Protein AF-A0AAE0RS71-F1 (afdb_monomer_lite)

Organism: NCBI:txid2493646

Radius of gyration: 33.69 Å; chains: 1; bounding box: 69×79×75 Å

Foldseek 3Di:
DDDPDFPFDWDQPPVRDTDGPRPPPVVDPVVVVVVVLVVLVVCLVCLQVVLVVLLVVLVPDPDDDPVSVVSNVVSVVSNCCSVPVSVVSVCVVVVVVVVVVVVVVVVVVVVVVVVVVVVVVVVVVPDPPPDDDDDDDDDDDDDDDDDDDDDDDDDDDDD

pLDDT: mean 72.81, std 18.81, range [35.66, 97.38]

Structure (mmCIF, N/CA/C/O backbone):
data_AF-A0AAE0RS71-F1
#
_entry.id   AF-A0AAE0RS71-F1
#
loop_
_atom_site.group_PDB
_atom_site.id
_atom_site.type_symbol
_atom_site.label_atom_id
_atom_site.label_alt_id
_atom_site.label_comp_id
_atom_site.label_asym_id
_atom_site.label_entity_id
_atom_site.label_seq_id
_atom_site.pdbx_PDB_ins_code
_atom_site.Cartn_x
_atom_site.Cartn_y
_atom_site.Cartn_z
_atom_site.occupancy
_atom_site.B_iso_or_equiv
_atom_site.auth_seq_id
_atom_site.auth_comp_id
_atom_site.auth_asym_id
_atom_site.auth_atom_id
_atom_site.pdbx_PDB_model_num
ATOM 1 N N . MET A 1 1 ? 17.134 24.689 -11.617 1.00 37.16 1 MET A N 1
ATOM 2 C CA . MET A 1 1 ? 16.064 25.107 -12.546 1.00 37.16 1 MET A CA 1
ATOM 3 C C . MET A 1 1 ? 15.845 23.961 -13.516 1.00 37.16 1 MET A C 1
ATOM 5 O O . MET A 1 1 ? 16.656 23.774 -14.408 1.00 37.16 1 MET A O 1
ATOM 9 N N . SER A 1 2 ? 14.851 23.118 -13.251 1.00 38.44 2 SER A N 1
ATOM 10 C CA . SER A 1 2 ? 14.476 21.991 -14.111 1.00 38.44 2 SER A CA 1
ATOM 11 C C . SER A 1 2 ? 13.634 22.506 -15.278 1.00 38.44 2 SER A C 1
ATOM 13 O O . SER A 1 2 ? 12.636 23.192 -15.056 1.00 38.44 2 SER A O 1
ATOM 15 N N . SER A 1 3 ? 14.071 22.222 -16.504 1.00 35.66 3 SER A N 1
ATOM 16 C CA . SER A 1 3 ? 13.361 22.580 -17.734 1.00 35.66 3 SER A CA 1
ATOM 17 C C . SER A 1 3 ? 12.081 21.747 -17.837 1.00 35.66 3 SER A C 1
ATOM 19 O O . SER A 1 3 ? 12.137 20.526 -17.727 1.00 35.66 3 SER A O 1
ATOM 21 N N . ILE A 1 4 ? 10.929 22.401 -17.997 1.00 41.31 4 ILE A N 1
ATOM 22 C CA . ILE A 1 4 ? 9.648 21.735 -18.259 1.00 41.31 4 ILE A CA 1
ATOM 23 C C . ILE A 1 4 ? 9.621 21.421 -19.756 1.00 41.31 4 ILE A C 1
ATOM 25 O O . ILE A 1 4 ? 9.303 22.289 -20.568 1.00 41.31 4 ILE A O 1
ATOM 29 N N . GLU A 1 5 ? 9.988 20.202 -20.140 1.00 44.34 5 GLU A N 1
ATOM 30 C CA . GLU A 1 5 ? 9.756 19.728 -21.503 1.00 44.34 5 GLU A CA 1
ATOM 31 C C . GLU A 1 5 ? 8.300 19.265 -21.623 1.00 44.34 5 GLU A C 1
ATOM 33 O O . GLU A 1 5 ? 7.912 18.194 -21.161 1.00 44.34 5 GLU A O 1
ATOM 38 N N . ASN A 1 6 ? 7.464 20.109 -22.231 1.00 42.84 6 ASN A N 1
ATOM 39 C CA . ASN A 1 6 ? 6.105 19.742 -22.615 1.00 42.84 6 ASN A CA 1
ATOM 40 C C . ASN A 1 6 ? 6.165 18.734 -23.772 1.00 42.84 6 ASN A C 1
ATOM 42 O O . ASN A 1 6 ? 6.220 19.126 -24.937 1.00 42.84 6 ASN A O 1
ATOM 46 N N . VAL A 1 7 ? 6.139 17.436 -23.468 1.00 46.84 7 VAL A N 1
ATOM 47 C CA . VAL A 1 7 ? 5.980 16.389 -24.486 1.00 46.84 7 VAL A CA 1
ATOM 48 C C . VAL A 1 7 ? 4.491 16.244 -24.808 1.00 46.84 7 VAL A C 1
ATOM 50 O O . VAL A 1 7 ? 3.753 15.503 -24.157 1.00 46.84 7 VAL A O 1
ATOM 53 N N . THR A 1 8 ? 4.022 16.980 -25.813 1.00 49.41 8 THR A N 1
ATOM 54 C CA . THR A 1 8 ? 2.688 16.796 -26.395 1.00 49.41 8 THR A CA 1
ATOM 55 C C . THR A 1 8 ? 2.719 15.616 -27.365 1.00 49.41 8 THR A C 1
ATOM 57 O O . THR A 1 8 ? 3.111 15.741 -28.522 1.00 49.41 8 THR A O 1
ATOM 60 N N . SER A 1 9 ? 2.315 14.439 -26.885 1.00 47.62 9 SER A N 1
ATOM 61 C CA . SER A 1 9 ? 2.046 13.292 -27.757 1.00 47.62 9 SER A CA 1
ATOM 62 C C . SER A 1 9 ? 0.617 13.381 -28.291 1.00 47.62 9 SER A C 1
ATOM 64 O O . SER A 1 9 ? -0.330 13.559 -27.523 1.00 47.62 9 SER A O 1
ATOM 66 N N . TRP A 1 10 ? 0.465 13.269 -29.609 1.00 50.59 10 TRP A N 1
ATOM 67 C CA . TRP A 1 10 ? -0.829 13.273 -30.282 1.00 50.59 10 TRP A CA 1
ATOM 68 C C . TRP A 1 10 ? -1.279 11.829 -30.493 1.00 50.59 10 TRP A C 1
ATOM 70 O O . TRP A 1 10 ? -0.711 11.116 -31.317 1.00 50.59 10 TRP A O 1
ATOM 80 N N . MET A 1 11 ? -2.303 11.397 -29.759 1.00 47.38 11 MET A N 1
ATOM 81 C CA . MET A 1 11 ? -3.047 10.183 -30.091 1.00 47.38 11 MET A CA 1
ATOM 82 C C . MET A 1 11 ? -4.368 10.582 -30.748 1.00 47.38 11 MET A C 1
ATOM 84 O O . MET A 1 11 ? -5.108 11.426 -30.237 1.00 47.38 11 MET A O 1
ATOM 88 N N . VAL A 1 12 ? -4.645 9.975 -31.899 1.00 53.16 12 VAL A N 1
ATOM 89 C CA . VAL A 1 12 ? -5.936 10.075 -32.581 1.00 53.16 12 VAL A CA 1
ATOM 90 C C . VAL A 1 12 ? -6.836 9.001 -31.975 1.00 53.16 12 VAL A C 1
ATOM 92 O O . VAL A 1 12 ? -6.472 7.824 -31.989 1.00 53.16 12 VAL A O 1
ATOM 95 N N . ASP A 1 13 ? -7.969 9.392 -31.387 1.00 58.28 13 ASP A N 1
ATOM 96 C CA . ASP A 1 13 ? -8.938 8.418 -30.870 1.00 58.28 13 ASP A CA 1
ATOM 97 C C . ASP A 1 13 ? -9.567 7.603 -32.019 1.00 58.28 13 ASP A C 1
ATOM 99 O O . ASP A 1 13 ? -9.468 7.964 -33.193 1.00 58.28 13 ASP A O 1
ATOM 103 N N . SER A 1 14 ? -10.261 6.505 -31.702 1.00 54.59 14 SER A N 1
ATOM 104 C CA . SER A 1 14 ? -10.950 5.669 -32.703 1.00 54.59 14 SER A CA 1
ATOM 105 C C . SER A 1 14 ? -12.033 6.406 -33.516 1.00 54.59 14 SER A C 1
ATOM 107 O O . SER A 1 14 ? -12.609 5.817 -34.428 1.00 54.59 14 SER A O 1
ATOM 109 N N . TYR A 1 15 ? -12.319 7.674 -33.200 1.00 62.69 15 TYR A N 1
ATOM 110 C CA . TYR A 1 15 ? -13.260 8.554 -33.893 1.00 62.69 15 TYR A CA 1
ATOM 111 C C . TYR A 1 15 ? -12.560 9.654 -34.709 1.00 62.69 15 TYR A C 1
ATOM 113 O O . TYR A 1 15 ? -13.228 10.552 -35.221 1.00 62.69 15 TYR A O 1
ATOM 121 N N . GLY A 1 16 ? -11.231 9.607 -34.854 1.00 59.34 16 GLY A N 1
ATOM 122 C CA . GLY A 1 16 ? -10.479 10.565 -35.662 1.00 59.34 16 GLY A CA 1
ATOM 123 C C . GLY A 1 16 ? -10.264 11.922 -34.989 1.00 59.34 16 GLY A C 1
ATOM 124 O O . GLY A 1 16 ? -9.912 12.886 -35.669 1.00 59.34 16 GLY A O 1
ATOM 125 N N . ARG A 1 17 ? -10.484 12.041 -33.673 1.00 54.38 17 ARG A N 1
ATOM 126 C CA . ARG A 1 17 ? -10.266 13.294 -32.938 1.00 54.38 17 ARG A CA 1
ATOM 127 C C . ARG A 1 17 ? -8.863 13.331 -32.352 1.00 54.38 17 ARG A C 1
ATOM 129 O O . ARG A 1 17 ? -8.408 12.374 -31.729 1.00 54.38 17 ARG A O 1
ATOM 136 N N . ASN A 1 18 ? -8.211 14.481 -32.505 1.00 53.28 18 ASN A N 1
ATOM 137 C CA . ASN A 1 18 ? -6.944 14.773 -31.845 1.00 53.28 18 ASN A CA 1
ATOM 138 C C . ASN A 1 18 ? -7.209 14.987 -30.353 1.00 53.28 18 ASN A C 1
ATOM 140 O O . ASN A 1 18 ? -7.723 16.034 -29.957 1.00 53.28 18 ASN A O 1
ATOM 144 N N . VAL A 1 19 ? -6.883 13.991 -29.5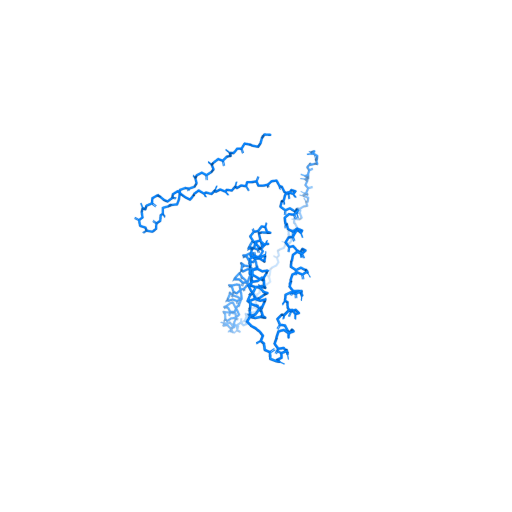30 1.00 52.72 19 VAL A N 1
ATOM 145 C CA . VAL A 1 19 ? -6.978 14.101 -28.074 1.00 52.72 19 VAL A CA 1
ATOM 146 C C . VAL A 1 19 ? -5.616 14.538 -27.550 1.00 52.72 19 VAL A C 1
ATOM 148 O O . VAL A 1 19 ? -4.638 13.795 -27.614 1.00 52.72 19 VAL A O 1
ATOM 151 N N . THR A 1 20 ? -5.540 15.757 -27.022 1.00 47.69 20 THR A N 1
ATOM 152 C CA . THR A 1 20 ? -4.382 16.222 -26.256 1.00 47.69 20 THR A CA 1
ATOM 153 C C . THR A 1 20 ? -4.408 15.570 -24.881 1.00 47.69 20 THR A C 1
ATOM 155 O O . THR A 1 20 ? -5.039 16.059 -23.944 1.00 47.69 20 THR A O 1
ATOM 158 N N . ILE A 1 21 ? -3.707 14.447 -24.739 1.00 52.62 21 ILE A N 1
ATOM 159 C CA . ILE A 1 21 ? -3.393 13.921 -23.414 1.00 52.62 21 ILE A CA 1
ATOM 160 C C . ILE A 1 21 ? -2.309 14.835 -22.850 1.00 52.62 21 ILE A C 1
ATOM 162 O O . ILE A 1 21 ? -1.145 14.749 -23.244 1.00 52.62 21 ILE A O 1
ATOM 166 N N . PHE A 1 22 ? -2.695 15.736 -21.945 1.00 46.12 22 PHE A N 1
ATOM 167 C CA . PHE A 1 22 ? -1.739 16.417 -21.080 1.00 46.12 22 PHE A CA 1
ATOM 168 C C . PHE A 1 22 ? -1.059 15.348 -20.228 1.00 46.12 22 PHE A C 1
ATOM 170 O O . PHE A 1 22 ? -1.525 14.982 -19.151 1.00 46.12 22 PHE A O 1
ATOM 177 N N . ASN A 1 23 ? 0.049 14.819 -20.739 1.00 47.75 23 ASN A N 1
ATOM 178 C CA . ASN A 1 23 ? 0.999 14.064 -19.954 1.00 47.75 23 ASN A CA 1
ATOM 179 C C . ASN A 1 23 ? 1.662 15.068 -19.016 1.00 47.75 23 ASN A C 1
ATOM 181 O O . ASN A 1 23 ? 2.729 15.604 -19.302 1.00 47.75 23 ASN A O 1
ATOM 185 N N . PHE A 1 24 ? 0.998 15.355 -17.896 1.00 47.16 24 PHE A N 1
ATOM 186 C CA . PHE A 1 24 ? 1.620 16.007 -16.755 1.00 47.16 24 PHE A CA 1
ATOM 187 C C . PHE A 1 24 ? 2.571 14.985 -16.125 1.00 47.16 24 PHE A C 1
ATOM 189 O O . PHE A 1 24 ? 2.337 14.449 -15.045 1.00 47.16 24 PHE A O 1
ATOM 196 N N . GLN A 1 25 ? 3.631 14.653 -16.861 1.00 48.28 25 GLN A N 1
ATOM 197 C CA . GLN A 1 25 ? 4.790 13.942 -16.355 1.00 48.28 25 GLN A CA 1
ATOM 198 C C . GLN A 1 25 ? 5.518 14.959 -15.486 1.00 48.28 25 GLN A C 1
ATOM 200 O O . GLN A 1 25 ? 6.481 15.600 -15.896 1.00 48.28 25 GLN A O 1
ATOM 205 N N . LEU A 1 26 ? 4.963 15.186 -14.294 1.00 52.97 26 LEU A N 1
ATOM 206 C CA . LEU A 1 26 ? 5.628 15.878 -13.207 1.00 52.97 26 LEU A CA 1
ATOM 207 C C . LEU A 1 26 ? 6.857 15.022 -12.917 1.00 52.97 26 LEU A C 1
ATOM 209 O O . LEU A 1 26 ? 6.771 14.022 -12.206 1.00 52.97 26 LEU A O 1
ATOM 213 N N . GLN A 1 27 ? 7.966 15.355 -13.571 1.00 64.25 27 GLN A N 1
ATOM 214 C CA . GLN A 1 27 ? 9.233 14.665 -13.422 1.00 64.25 27 GLN A CA 1
ATOM 215 C C . GLN A 1 27 ? 9.746 15.024 -12.028 1.00 64.25 27 GLN A C 1
ATOM 217 O O . GLN A 1 27 ? 10.486 15.988 -11.828 1.00 64.25 27 GLN A O 1
ATOM 222 N N . MET A 1 28 ? 9.205 14.329 -11.029 1.00 71.12 28 MET A N 1
ATOM 223 C CA . MET A 1 28 ? 9.581 14.530 -9.646 1.00 71.12 28 MET A CA 1
ATOM 224 C C . MET A 1 28 ? 11.007 14.017 -9.481 1.00 71.12 28 MET A C 1
ATOM 226 O O . MET A 1 28 ? 11.319 12.934 -9.975 1.00 71.12 28 MET A O 1
ATOM 230 N N . PRO A 1 29 ? 11.875 14.762 -8.786 1.00 82.25 29 PRO A N 1
ATOM 231 C CA . PRO A 1 29 ? 13.197 14.264 -8.451 1.00 82.25 29 PRO A CA 1
ATOM 232 C C . PRO A 1 29 ? 13.117 12.925 -7.705 1.00 82.25 29 PRO A C 1
ATOM 234 O O . PRO A 1 29 ? 12.272 12.762 -6.821 1.00 82.25 29 PRO A O 1
ATOM 237 N N . ASP A 1 30 ? 14.039 12.006 -7.994 1.00 82.94 30 ASP A N 1
ATOM 238 C CA . ASP A 1 30 ? 14.026 10.636 -7.452 1.00 82.94 30 ASP A CA 1
ATOM 239 C C . ASP A 1 30 ? 13.967 10.585 -5.917 1.00 82.94 30 ASP A C 1
ATOM 241 O O . ASP A 1 30 ? 13.326 9.710 -5.333 1.00 82.94 30 ASP A O 1
ATOM 245 N N . TYR A 1 31 ? 14.577 11.561 -5.236 1.00 87.12 31 TYR A N 1
ATOM 246 C CA . TYR A 1 31 ? 14.550 11.634 -3.774 1.00 87.12 31 TYR A CA 1
ATOM 247 C C . TYR A 1 31 ? 13.143 11.901 -3.213 1.00 87.12 31 TYR A C 1
ATOM 249 O O . TYR A 1 31 ? 12.804 11.385 -2.149 1.00 87.12 31 TYR A O 1
ATOM 257 N N . ILE A 1 32 ? 12.299 12.661 -3.922 1.00 86.75 32 ILE A N 1
ATOM 258 C CA . ILE A 1 32 ? 10.901 12.895 -3.529 1.00 86.75 32 ILE A CA 1
ATOM 259 C C . ILE A 1 32 ? 10.103 11.603 -3.671 1.00 86.75 32 ILE A C 1
ATOM 261 O O . ILE A 1 32 ? 9.334 11.256 -2.776 1.00 86.75 32 ILE A O 1
ATOM 265 N N . VAL A 1 33 ? 10.328 10.865 -4.761 1.00 84.75 33 VAL A N 1
ATOM 266 C CA . VAL A 1 33 ? 9.685 9.568 -4.992 1.00 84.75 33 VAL A CA 1
ATOM 267 C C . VAL A 1 33 ? 10.068 8.587 -3.884 1.00 84.75 33 VAL A C 1
ATOM 269 O O . VAL A 1 33 ? 9.189 7.961 -3.300 1.00 84.75 33 VAL A O 1
ATOM 272 N N . ALA A 1 34 ? 11.349 8.507 -3.517 1.00 86.12 34 ALA A N 1
ATOM 273 C CA . ALA A 1 34 ? 11.815 7.637 -2.437 1.00 86.12 34 ALA A CA 1
ATOM 274 C C . ALA A 1 34 ? 11.166 7.971 -1.080 1.00 86.12 34 ALA A C 1
ATOM 276 O O . ALA A 1 34 ? 10.693 7.071 -0.384 1.00 86.12 34 ALA A O 1
ATOM 277 N N . ILE A 1 35 ? 11.084 9.258 -0.720 1.00 91.56 35 ILE A N 1
ATOM 278 C CA . ILE A 1 35 ? 10.418 9.708 0.515 1.00 91.56 35 ILE A CA 1
ATOM 279 C C . ILE A 1 35 ? 8.928 9.353 0.484 1.00 91.56 35 ILE A C 1
ATOM 281 O O . ILE A 1 35 ? 8.388 8.865 1.476 1.00 91.56 35 ILE A O 1
ATOM 285 N N . TYR A 1 36 ? 8.266 9.562 -0.653 1.00 88.06 36 TYR A N 1
ATOM 286 C CA . TYR A 1 36 ? 6.848 9.259 -0.810 1.00 88.06 36 TYR A CA 1
ATOM 287 C C . TYR A 1 36 ? 6.559 7.755 -0.708 1.00 88.06 36 TYR A C 1
ATOM 289 O O . TYR A 1 36 ? 5.608 7.346 -0.044 1.00 88.06 36 TYR A O 1
ATOM 297 N N . MET A 1 37 ? 7.419 6.918 -1.291 1.00 86.75 37 MET A N 1
ATOM 298 C CA . MET A 1 37 ? 7.332 5.460 -1.175 1.00 86.75 37 MET A CA 1
ATOM 299 C C . MET A 1 37 ? 7.541 4.992 0.267 1.00 86.75 37 MET A C 1
ATOM 301 O O . MET A 1 37 ? 6.784 4.153 0.756 1.00 86.75 37 MET A O 1
ATOM 305 N N . LEU A 1 38 ? 8.518 5.566 0.976 1.00 91.50 38 LEU A N 1
ATOM 306 C CA . LEU A 1 38 ? 8.732 5.282 2.394 1.00 91.50 38 LEU A CA 1
ATOM 307 C C . LEU A 1 38 ? 7.499 5.670 3.220 1.00 91.50 38 LEU A C 1
ATOM 309 O O . LEU A 1 38 ? 7.027 4.872 4.027 1.00 91.50 38 LEU A O 1
ATOM 313 N N . TYR A 1 39 ? 6.939 6.854 2.980 1.00 92.38 39 TYR A N 1
ATOM 314 C CA . TYR A 1 39 ? 5.718 7.315 3.634 1.00 92.38 39 TYR A CA 1
ATOM 315 C C . TYR A 1 39 ? 4.543 6.351 3.408 1.00 92.38 39 TYR A C 1
ATOM 317 O O . TYR A 1 39 ? 3.946 5.882 4.376 1.00 92.38 39 TYR A O 1
ATOM 325 N N . LEU A 1 40 ? 4.266 5.973 2.156 1.00 90.31 40 LEU A N 1
ATOM 326 C CA . LEU A 1 40 ? 3.213 5.007 1.828 1.00 90.31 40 LEU A CA 1
ATOM 327 C C . LEU A 1 40 ? 3.444 3.647 2.497 1.00 90.31 40 LEU A C 1
ATOM 329 O O . LEU A 1 40 ? 2.498 3.045 3.008 1.00 90.31 40 LEU A O 1
ATOM 333 N N . SER A 1 41 ? 4.692 3.174 2.539 1.00 89.25 41 SER A N 1
ATOM 334 C CA . SER A 1 41 ? 5.031 1.911 3.200 1.00 89.25 41 SER A CA 1
ATOM 335 C C . SER A 1 41 ? 4.745 1.950 4.705 1.00 89.25 41 SER A C 1
ATOM 337 O O . SER A 1 41 ? 4.172 1.002 5.241 1.00 89.25 41 SER A O 1
ATOM 339 N N . MET A 1 42 ? 5.042 3.070 5.374 1.00 93.19 42 MET A N 1
ATOM 340 C CA . MET A 1 42 ? 4.745 3.278 6.794 1.00 93.19 42 MET A CA 1
ATOM 341 C C . MET A 1 42 ? 3.237 3.360 7.042 1.00 93.19 42 MET A C 1
ATOM 343 O O . MET A 1 42 ? 2.727 2.741 7.977 1.00 93.19 42 MET A O 1
ATOM 347 N N . CYS A 1 43 ? 2.506 4.065 6.175 1.00 93.38 43 CYS A N 1
ATOM 348 C CA . CYS A 1 43 ? 1.048 4.120 6.222 1.00 93.38 43 CYS A CA 1
ATOM 349 C C . CYS A 1 43 ? 0.419 2.731 6.082 1.00 93.38 43 CYS A C 1
ATOM 351 O O . CYS A 1 43 ? -0.501 2.417 6.830 1.00 93.38 43 CYS A O 1
ATOM 353 N N . MET A 1 44 ? 0.921 1.872 5.190 1.00 93.50 44 MET A N 1
ATOM 354 C CA . MET A 1 44 ? 0.440 0.491 5.098 1.00 93.50 44 MET A CA 1
ATOM 355 C C . MET A 1 44 ? 0.823 -0.336 6.328 1.00 93.50 44 MET A C 1
ATOM 357 O O . MET A 1 44 ? -0.030 -1.023 6.887 1.00 93.50 44 MET A O 1
ATOM 361 N N . ALA A 1 45 ? 2.076 -0.241 6.783 1.00 93.69 45 ALA A N 1
ATOM 362 C CA . ALA A 1 45 ? 2.581 -1.014 7.916 1.00 93.69 45 ALA A CA 1
ATOM 363 C C . ALA A 1 45 ? 1.819 -0.732 9.219 1.00 93.69 45 ALA A C 1
ATOM 365 O O . ALA A 1 45 ? 1.639 -1.640 10.023 1.00 93.69 45 ALA A O 1
ATOM 366 N N . ILE A 1 46 ? 1.360 0.505 9.424 1.00 96.38 46 ILE A N 1
ATOM 367 C CA . ILE A 1 46 ? 0.637 0.918 10.635 1.00 96.38 46 ILE A CA 1
ATOM 368 C C . ILE A 1 46 ? -0.881 0.908 10.410 1.00 96.38 46 ILE A C 1
ATOM 370 O O . ILE A 1 46 ? -1.639 0.405 11.241 1.00 96.38 46 ILE A O 1
ATOM 374 N N . GLY A 1 47 ? -1.338 1.448 9.283 1.00 94.56 47 GLY A N 1
ATOM 375 C CA . GLY A 1 47 ? -2.755 1.649 8.993 1.00 94.56 47 GLY A CA 1
ATOM 376 C C . GLY A 1 47 ? -3.508 0.347 8.743 1.00 94.56 47 GLY A C 1
ATOM 377 O O . GLY A 1 47 ? -4.624 0.195 9.234 1.00 94.56 47 GLY A O 1
ATOM 378 N N . VAL A 1 48 ? -2.904 -0.630 8.056 1.00 95.56 48 VAL A N 1
ATOM 379 C CA . VAL A 1 48 ? -3.549 -1.933 7.822 1.00 95.56 48 VAL A CA 1
ATOM 380 C C . VAL A 1 48 ? -3.822 -2.670 9.139 1.00 95.56 48 VAL A C 1
ATOM 382 O O . VAL A 1 48 ? -4.985 -3.008 9.378 1.00 95.56 48 VAL A O 1
ATOM 385 N N . PRO A 1 49 ? -2.841 -2.906 10.035 1.00 97.06 49 PRO A N 1
ATOM 386 C CA . PRO A 1 49 ? -3.130 -3.578 11.299 1.00 97.06 49 PRO A CA 1
ATOM 387 C C . PRO A 1 49 ? -4.032 -2.743 12.215 1.00 97.06 49 PRO A C 1
ATOM 389 O O . PRO A 1 49 ? -4.951 -3.302 12.814 1.00 97.06 49 PRO A O 1
ATOM 392 N N . GLY A 1 50 ? -3.833 -1.421 12.287 1.00 96.75 50 GLY A N 1
ATOM 393 C CA . GLY A 1 50 ? -4.647 -0.532 13.120 1.00 96.75 50 GLY A CA 1
ATOM 394 C C . GLY A 1 50 ? -6.129 -0.570 12.746 1.00 96.75 50 GLY A C 1
ATOM 395 O O . GLY A 1 50 ? -6.980 -0.865 13.587 1.00 96.75 50 GLY A O 1
ATOM 396 N N . ASN A 1 51 ? -6.442 -0.369 11.466 1.00 96.56 51 ASN A N 1
ATOM 397 C CA . ASN A 1 51 ? -7.823 -0.376 10.989 1.00 96.56 51 ASN A CA 1
ATOM 398 C C . ASN A 1 51 ? -8.439 -1.782 10.995 1.00 96.56 51 ASN A C 1
ATOM 400 O O . ASN A 1 51 ? -9.628 -1.933 11.278 1.00 96.56 51 ASN A O 1
ATOM 404 N N . SER A 1 52 ? -7.634 -2.829 10.787 1.00 96.12 52 SER A N 1
ATOM 405 C CA . SER A 1 52 ? -8.098 -4.216 10.930 1.00 96.12 52 SER A CA 1
ATOM 406 C C . SER A 1 52 ? -8.542 -4.526 12.361 1.00 96.12 52 SER A C 1
ATOM 408 O O . SER A 1 52 ? -9.589 -5.143 12.557 1.00 96.12 52 SER A O 1
ATOM 410 N N . ILE A 1 53 ? -7.799 -4.065 13.374 1.00 97.38 53 ILE A N 1
ATOM 411 C CA . ILE A 1 53 ? -8.183 -4.237 14.784 1.00 97.38 53 ILE A CA 1
ATOM 412 C C . ILE A 1 53 ? -9.512 -3.534 15.066 1.00 97.38 53 ILE A C 1
ATOM 414 O O . ILE A 1 53 ? -10.387 -4.136 15.686 1.00 97.38 53 ILE A O 1
ATOM 418 N N . VAL A 1 54 ? -9.697 -2.302 14.583 1.00 96.38 54 VAL A N 1
ATOM 419 C CA . VAL A 1 54 ? -10.953 -1.552 14.757 1.00 96.38 54 VAL A CA 1
ATOM 420 C C . VAL A 1 54 ? -12.135 -2.319 14.165 1.00 96.38 54 VAL A C 1
ATOM 422 O O . VAL A 1 54 ? -13.155 -2.490 14.835 1.00 96.38 54 VAL A O 1
ATOM 425 N N . VAL A 1 55 ? -11.983 -2.855 12.952 1.00 95.81 55 VAL A N 1
ATOM 426 C CA . VAL A 1 55 ? -13.003 -3.691 12.303 1.00 95.81 55 VAL A CA 1
ATOM 427 C C . VAL A 1 55 ? -13.310 -4.938 13.137 1.00 95.81 55 VAL A C 1
ATOM 429 O O . VAL A 1 55 ? -14.477 -5.233 13.395 1.00 95.81 55 VAL A O 1
ATOM 432 N N . VAL A 1 56 ? -12.289 -5.652 13.618 1.00 96.56 56 VAL A N 1
ATOM 433 C CA . VAL A 1 56 ? -12.470 -6.862 14.438 1.00 96.56 56 VAL A CA 1
ATOM 434 C C . VAL A 1 56 ? -13.165 -6.545 15.765 1.00 96.56 56 VAL A C 1
ATOM 436 O O . VAL A 1 56 ? -14.100 -7.250 16.151 1.00 96.56 56 VAL A O 1
ATOM 439 N N . VAL A 1 57 ? -12.753 -5.485 16.462 1.00 96.06 57 VAL A N 1
ATOM 440 C CA . VAL A 1 57 ? -13.364 -5.048 17.728 1.00 96.06 57 VAL A CA 1
ATOM 441 C C . VAL A 1 57 ? -14.819 -4.653 17.509 1.00 96.06 57 VAL A C 1
ATOM 443 O O . VAL A 1 57 ? -15.691 -5.098 18.260 1.00 96.06 57 VAL A O 1
ATOM 446 N N . PHE A 1 58 ? -15.100 -3.896 16.446 1.00 95.19 58 PHE A N 1
ATOM 447 C CA . PHE A 1 58 ? -16.462 -3.561 16.058 1.00 95.19 58 PHE A CA 1
ATOM 448 C C . PHE A 1 58 ? -17.281 -4.835 15.846 1.00 95.19 58 PHE A C 1
ATOM 450 O O . PHE A 1 58 ? -18.361 -4.956 16.408 1.00 95.19 58 PHE A O 1
ATOM 457 N N . LEU A 1 59 ? -16.804 -5.820 15.084 1.00 94.00 59 LEU A N 1
ATOM 458 C CA . LEU A 1 59 ? -17.549 -7.063 14.830 1.00 94.00 59 LEU A CA 1
ATOM 459 C C . LEU A 1 59 ? -17.850 -7.871 16.104 1.00 94.00 59 LEU A C 1
ATOM 461 O O . LEU A 1 59 ? -18.916 -8.485 16.185 1.00 94.00 59 LEU A O 1
ATOM 465 N N . LYS A 1 60 ? -16.947 -7.859 17.093 1.00 95.12 60 LYS A N 1
ATOM 466 C CA . LYS A 1 60 ? -17.088 -8.637 18.334 1.00 95.12 60 LYS A CA 1
ATOM 467 C C . LYS A 1 60 ? -18.019 -7.996 19.365 1.00 95.12 60 LYS A C 1
ATOM 469 O O . LYS A 1 60 ? -18.701 -8.730 20.078 1.00 95.12 60 LYS A O 1
ATOM 474 N N . ASN A 1 61 ? -18.070 -6.669 19.452 1.00 92.31 61 ASN A N 1
ATOM 475 C CA . ASN A 1 61 ? -18.834 -5.987 20.497 1.00 92.31 61 ASN A CA 1
ATOM 476 C C . ASN A 1 61 ? -20.297 -5.742 20.091 1.00 92.31 61 ASN A C 1
ATOM 478 O O . ASN A 1 61 ? -20.598 -5.254 19.000 1.00 92.31 61 ASN A O 1
ATOM 482 N N . LYS A 1 62 ? -21.219 -6.080 21.000 1.00 91.94 62 LYS A N 1
ATOM 483 C CA . LYS A 1 62 ? -22.657 -5.771 20.931 1.00 91.94 62 LYS A CA 1
ATOM 484 C C . LYS A 1 62 ? -23.139 -5.353 22.332 1.00 91.94 62 LYS A C 1
ATOM 486 O O . LYS A 1 62 ? -22.661 -5.953 23.295 1.00 91.94 62 LYS A O 1
ATOM 491 N N . PRO A 1 63 ? -24.096 -4.414 22.474 1.00 89.88 63 PRO A N 1
ATOM 492 C CA . PRO A 1 63 ? -24.805 -3.654 21.434 1.00 89.88 63 PRO A CA 1
ATOM 493 C C . PRO A 1 63 ? -23.932 -2.563 20.796 1.00 89.88 63 PRO A C 1
ATOM 495 O O . PRO A 1 63 ? -22.880 -2.229 21.328 1.00 89.88 63 PRO A O 1
ATOM 498 N N . LYS A 1 64 ? -24.361 -2.027 19.647 1.00 92.00 64 LYS A N 1
ATOM 499 C CA . LYS A 1 64 ? -23.611 -1.001 18.909 1.00 92.00 64 LYS A CA 1
ATOM 500 C C . LYS A 1 64 ? -24.302 0.347 18.953 1.00 92.00 64 LYS A C 1
ATOM 502 O O . LYS A 1 64 ? -25.512 0.422 18.753 1.00 92.00 64 LYS A O 1
ATOM 507 N N . SER A 1 65 ? -23.519 1.392 19.168 1.00 94.56 65 SER A N 1
ATOM 508 C CA . SER A 1 65 ? -23.939 2.783 19.045 1.00 94.56 65 SER A CA 1
ATOM 509 C C . SER A 1 65 ? -23.889 3.248 17.586 1.00 94.56 65 SER A C 1
ATOM 511 O O . SER A 1 65 ? -23.151 2.699 16.765 1.00 94.56 65 SER A O 1
ATOM 513 N N . ASN A 1 66 ? -24.624 4.315 17.260 1.00 94.38 66 ASN A N 1
ATOM 514 C CA . ASN A 1 66 ? -24.492 5.002 15.969 1.00 94.38 66 ASN A CA 1
ATOM 515 C C . ASN A 1 66 ? -23.059 5.512 15.746 1.00 94.38 66 ASN A C 1
ATOM 517 O O . ASN A 1 66 ? -22.570 5.490 14.621 1.00 94.38 66 ASN A O 1
ATOM 521 N N . ALA A 1 67 ? -22.362 5.916 16.814 1.00 94.38 67 ALA A N 1
ATOM 522 C CA . ALA A 1 67 ? -20.962 6.335 16.737 1.00 94.38 67 ALA A CA 1
ATOM 523 C C . ALA A 1 67 ? -20.036 5.195 16.275 1.00 94.38 67 ALA A C 1
ATOM 525 O O . ALA A 1 67 ? -19.143 5.418 15.460 1.00 94.38 67 ALA A O 1
ATOM 526 N N . ASP A 1 68 ? -20.295 3.963 16.724 1.00 92.75 68 ASP A N 1
ATOM 527 C CA . ASP A 1 68 ? -19.483 2.799 16.360 1.00 92.75 68 ASP A CA 1
ATOM 528 C C . ASP A 1 68 ? -19.573 2.506 14.858 1.00 92.75 68 ASP A C 1
ATOM 530 O O . ASP A 1 68 ? -18.594 2.086 14.245 1.00 92.75 68 ASP A O 1
ATOM 534 N N . TRP A 1 69 ? -20.738 2.755 14.249 1.00 95.12 69 TRP A N 1
ATOM 535 C CA . TRP A 1 69 ? -20.932 2.613 12.806 1.00 95.12 69 TRP A CA 1
ATOM 536 C C . TRP A 1 69 ? -20.097 3.609 12.005 1.00 95.12 69 TRP A C 1
ATOM 538 O O . TRP A 1 69 ? -19.513 3.220 10.996 1.00 95.12 69 TRP A O 1
ATOM 548 N N . TYR A 1 70 ? -19.983 4.861 12.459 1.00 96.62 70 TYR A N 1
ATOM 549 C CA . TYR A 1 70 ? -19.102 5.836 11.811 1.00 96.62 70 TYR A CA 1
ATOM 550 C C . TYR A 1 70 ? -17.638 5.405 11.891 1.00 96.62 70 TYR A C 1
ATOM 552 O O . TYR A 1 70 ? -16.947 5.412 10.876 1.00 96.62 70 TYR A O 1
ATOM 560 N N . ILE A 1 71 ? -17.184 4.964 13.068 1.00 95.75 71 ILE A N 1
ATOM 561 C CA . ILE A 1 71 ? -15.809 4.482 13.270 1.00 95.75 71 ILE A CA 1
ATOM 562 C C . ILE A 1 71 ? -15.521 3.276 12.368 1.00 95.75 71 ILE A C 1
ATOM 564 O O . ILE A 1 71 ? -14.473 3.216 11.725 1.00 95.75 71 ILE A O 1
ATOM 568 N N . PHE A 1 72 ? -16.463 2.336 12.278 1.00 95.88 72 PHE A N 1
ATOM 569 C CA . PHE A 1 72 ? -16.345 1.176 11.402 1.00 95.88 72 PHE A CA 1
ATOM 570 C C . PHE A 1 72 ? -16.245 1.562 9.926 1.00 95.88 72 PHE A C 1
ATOM 572 O O . PHE A 1 72 ? -15.366 1.057 9.230 1.00 95.88 72 PHE A O 1
ATOM 579 N N . CYS A 1 73 ? -17.114 2.457 9.448 1.00 96.19 73 CYS A N 1
ATOM 580 C CA . CYS A 1 73 ? -17.077 2.918 8.064 1.00 96.19 73 CYS A CA 1
ATOM 581 C C . CYS A 1 73 ? -15.734 3.578 7.739 1.00 96.19 73 CYS A C 1
ATOM 583 O O . CYS A 1 73 ? -15.123 3.218 6.737 1.00 96.19 73 CYS A O 1
ATOM 585 N N . THR A 1 74 ? -15.236 4.475 8.595 1.00 96.88 74 THR A N 1
ATOM 586 C CA . THR A 1 74 ? -13.934 5.126 8.391 1.00 96.88 74 THR A CA 1
ATOM 587 C C . THR A 1 74 ? -12.796 4.106 8.333 1.00 96.88 74 THR A C 1
ATOM 589 O O . THR A 1 74 ? -12.028 4.111 7.376 1.00 96.88 74 THR A O 1
ATOM 592 N N . ALA A 1 75 ? -12.738 3.161 9.278 1.00 96.19 75 ALA A N 1
ATOM 593 C CA . ALA A 1 75 ? -11.713 2.114 9.277 1.00 96.19 75 ALA A CA 1
ATOM 594 C C . ALA A 1 75 ? -11.789 1.210 8.031 1.00 96.19 75 ALA A C 1
ATOM 596 O O . ALA A 1 75 ? -10.761 0.817 7.480 1.00 96.19 75 ALA A O 1
ATOM 597 N N . ALA A 1 76 ? -12.997 0.888 7.561 1.00 95.12 76 ALA A N 1
ATOM 598 C CA . ALA A 1 76 ? -13.190 0.102 6.346 1.00 95.12 76 ALA A CA 1
ATOM 599 C C . ALA A 1 76 ? -12.733 0.864 5.091 1.00 95.12 76 ALA A C 1
ATOM 601 O O . ALA A 1 76 ? -12.038 0.290 4.253 1.00 95.12 76 ALA A O 1
ATOM 602 N N . PHE A 1 77 ? -13.075 2.150 4.972 1.00 95.81 77 PHE A N 1
ATOM 603 C CA . PHE A 1 77 ? -12.611 2.998 3.870 1.00 95.81 77 PHE A CA 1
ATOM 604 C C . PHE A 1 77 ? -11.090 3.140 3.865 1.00 95.81 77 PHE A C 1
ATOM 606 O O . PHE A 1 77 ? -10.476 2.989 2.810 1.00 95.81 77 PHE A O 1
ATOM 613 N N . ASP A 1 78 ? -10.472 3.344 5.027 1.00 95.06 78 ASP A N 1
ATOM 614 C CA . ASP A 1 78 ? -9.018 3.434 5.129 1.00 95.06 78 ASP A CA 1
ATOM 615 C C . ASP A 1 78 ? -8.336 2.130 4.699 1.00 95.06 78 ASP A C 1
ATOM 617 O O . ASP A 1 78 ? -7.330 2.173 3.994 1.00 95.06 78 ASP A O 1
ATOM 621 N N . LEU A 1 79 ? -8.890 0.963 5.050 1.00 95.06 79 LEU A N 1
ATOM 622 C CA . LEU A 1 79 ? -8.372 -0.321 4.566 1.00 95.06 79 LEU A CA 1
ATOM 623 C C . LEU A 1 79 ? -8.465 -0.442 3.047 1.00 95.06 79 LEU A C 1
ATOM 625 O O . LEU A 1 79 ? -7.501 -0.872 2.421 1.00 95.06 79 LEU A O 1
ATOM 629 N N . VAL A 1 80 ? -9.586 -0.048 2.440 1.00 94.19 80 VAL A N 1
ATOM 630 C CA . VAL A 1 80 ? -9.734 -0.071 0.976 1.00 94.19 80 VAL A CA 1
ATOM 631 C C . VAL A 1 80 ? -8.715 0.861 0.322 1.00 94.19 80 VAL A C 1
ATOM 633 O O . VAL A 1 80 ? -8.019 0.453 -0.606 1.00 94.19 80 VAL A O 1
ATOM 636 N N . CYS A 1 81 ? -8.563 2.081 0.834 1.00 92.19 81 CYS A N 1
ATOM 637 C CA . CYS A 1 81 ? -7.580 3.038 0.335 1.00 92.19 81 CYS A CA 1
ATOM 638 C C . CYS A 1 81 ? -6.146 2.508 0.464 1.00 92.19 81 CYS A C 1
ATOM 640 O O . CYS A 1 81 ? -5.369 2.591 -0.486 1.00 92.19 81 CYS A O 1
ATOM 642 N N . LEU A 1 82 ? -5.790 1.927 1.610 1.00 92.81 82 LEU A N 1
ATOM 643 C CA . LEU A 1 82 ? -4.453 1.384 1.838 1.00 92.81 82 LEU A CA 1
ATOM 644 C C . LEU A 1 82 ? -4.184 0.126 1.007 1.00 92.81 82 LEU A C 1
ATOM 646 O O . LEU A 1 82 ? -3.058 -0.056 0.571 1.00 92.81 82 LEU A O 1
ATOM 650 N N . LEU A 1 83 ? -5.181 -0.722 0.750 1.00 91.56 83 LEU A N 1
ATOM 651 C CA . LEU A 1 83 ? -5.001 -1.969 -0.006 1.00 91.56 83 LEU A CA 1
ATOM 652 C C . LEU A 1 83 ? -5.097 -1.793 -1.523 1.00 91.56 83 LEU A C 1
ATOM 654 O O . LEU A 1 83 ? -4.565 -2.620 -2.258 1.00 91.56 83 LEU A O 1
ATOM 658 N N . VAL A 1 84 ? -5.768 -0.749 -2.007 1.00 90.06 84 VAL A N 1
ATOM 659 C CA . VAL A 1 84 ? -5.935 -0.507 -3.448 1.00 90.06 84 VAL A CA 1
ATOM 660 C C . VAL A 1 84 ? -5.005 0.604 -3.916 1.00 90.06 84 VAL A C 1
ATOM 662 O O . VAL A 1 84 ? -4.190 0.397 -4.813 1.00 90.06 84 VAL A O 1
ATOM 665 N N . THR A 1 85 ? -5.082 1.778 -3.293 1.00 86.50 85 THR A N 1
ATOM 666 C CA . THR A 1 85 ? -4.403 2.981 -3.787 1.00 86.50 85 THR A CA 1
ATOM 667 C C . THR A 1 85 ? -2.895 2.903 -3.584 1.00 86.50 85 THR A C 1
ATOM 669 O O . THR A 1 85 ? -2.142 3.205 -4.509 1.00 86.50 85 THR A O 1
ATOM 672 N N . ALA A 1 86 ? -2.431 2.471 -2.406 1.00 83.81 86 ALA A N 1
ATOM 673 C CA . ALA A 1 86 ? -0.996 2.427 -2.125 1.00 83.81 86 ALA A CA 1
ATOM 674 C C . ALA A 1 86 ? -0.250 1.391 -2.997 1.00 83.81 86 ALA A C 1
ATOM 676 O O . ALA A 1 86 ? 0.744 1.772 -3.619 1.00 83.81 86 ALA A O 1
ATOM 677 N N .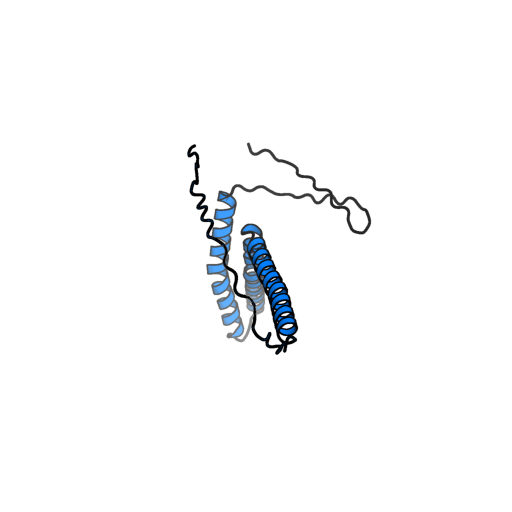 PRO A 1 87 ? -0.722 0.136 -3.160 1.00 83.56 87 PRO A N 1
ATOM 678 C CA . PRO A 1 87 ? -0.086 -0.819 -4.065 1.00 83.56 87 PRO A CA 1
ATOM 679 C C . PRO A 1 87 ? -0.143 -0.371 -5.520 1.00 83.56 87 PRO A C 1
ATOM 681 O O . PRO A 1 87 ? 0.846 -0.512 -6.233 1.00 83.56 87 PRO A O 1
ATOM 684 N N . MET A 1 88 ? -1.257 0.221 -5.959 1.00 82.38 88 MET A N 1
ATOM 685 C CA . MET A 1 88 ? -1.377 0.731 -7.323 1.00 82.38 88 MET A CA 1
ATOM 686 C C . MET A 1 88 ? -0.340 1.824 -7.603 1.00 82.38 88 MET A C 1
ATOM 688 O O . MET A 1 88 ? 0.322 1.791 -8.639 1.00 82.38 88 MET A O 1
ATOM 692 N N . TYR A 1 89 ? -0.127 2.740 -6.656 1.00 81.44 89 TYR A N 1
ATOM 693 C CA . TYR A 1 89 ? 0.897 3.775 -6.786 1.00 81.44 89 TYR A CA 1
ATOM 694 C C . TYR A 1 89 ? 2.312 3.185 -6.817 1.00 81.44 89 TYR A C 1
ATOM 696 O O . TYR A 1 89 ? 3.138 3.594 -7.633 1.00 81.44 89 TYR A O 1
ATOM 704 N N . ILE A 1 90 ? 2.580 2.179 -5.977 1.00 79.88 90 ILE A N 1
ATOM 705 C CA . ILE A 1 90 ? 3.867 1.477 -5.961 1.00 79.88 90 ILE A CA 1
ATOM 706 C C . ILE A 1 90 ? 4.125 0.795 -7.307 1.00 79.88 90 ILE A C 1
ATOM 708 O O . ILE A 1 90 ? 5.209 0.943 -7.868 1.00 79.88 90 ILE A O 1
ATOM 712 N N . VAL A 1 91 ? 3.139 0.082 -7.851 1.00 79.25 91 VAL A N 1
ATOM 713 C CA . VAL A 1 91 ? 3.248 -0.642 -9.126 1.00 79.25 91 VAL A CA 1
ATOM 714 C C . VAL A 1 91 ? 3.528 0.311 -10.290 1.00 79.25 91 VAL A C 1
ATOM 716 O O . VAL A 1 91 ? 4.392 0.023 -11.119 1.00 79.25 91 VAL A O 1
ATOM 719 N N . ILE A 1 92 ? 2.844 1.458 -10.332 1.00 77.56 92 ILE A N 1
ATOM 720 C CA . ILE A 1 92 ? 3.048 2.480 -11.369 1.00 77.56 92 ILE A CA 1
ATOM 721 C C . ILE A 1 92 ? 4.473 3.043 -11.301 1.00 77.56 92 ILE A C 1
ATOM 723 O O . ILE A 1 92 ? 5.146 3.136 -12.323 1.00 77.56 92 ILE A O 1
ATOM 727 N N . GLN A 1 93 ? 4.956 3.381 -10.104 1.00 72.75 93 GLN A N 1
ATOM 728 C CA . GLN A 1 93 ? 6.257 4.038 -9.936 1.00 72.75 93 GLN A CA 1
ATOM 729 C C . GLN A 1 93 ? 7.449 3.080 -10.060 1.00 72.75 93 GLN A C 1
ATOM 731 O O . GLN A 1 93 ? 8.508 3.463 -10.547 1.00 72.75 93 GLN A O 1
ATOM 736 N N . THR A 1 94 ? 7.293 1.819 -9.655 1.00 68.75 94 THR A N 1
ATOM 737 C CA . THR A 1 94 ? 8.363 0.807 -9.756 1.00 68.75 94 THR A CA 1
ATOM 738 C C . THR A 1 94 ? 8.516 0.219 -11.156 1.00 68.75 94 THR A C 1
ATOM 740 O O . THR A 1 94 ? 9.413 -0.596 -11.366 1.00 68.75 94 THR A O 1
ATOM 743 N N . LYS A 1 95 ? 7.656 0.607 -12.112 1.00 68.69 95 LYS A N 1
ATOM 744 C CA . LYS A 1 95 ? 7.554 -0.030 -13.434 1.00 68.69 95 LYS A CA 1
ATOM 745 C C . LYS A 1 95 ? 7.442 -1.551 -13.321 1.00 68.69 95 LYS A C 1
ATOM 747 O O . LYS A 1 95 ? 8.004 -2.291 -14.124 1.00 68.69 95 LYS A O 1
ATOM 752 N N . LEU A 1 96 ? 6.718 -2.036 -12.308 1.00 63.69 96 LEU A N 1
ATOM 753 C CA . LEU A 1 96 ? 6.538 -3.475 -12.103 1.00 63.69 96 LEU A CA 1
ATOM 754 C C . LEU A 1 96 ? 5.890 -4.133 -13.334 1.00 63.69 96 LEU A C 1
ATOM 756 O O . LEU A 1 96 ? 6.147 -5.300 -13.618 1.00 63.69 96 LEU A O 1
ATOM 760 N N . TRP A 1 97 ? 5.113 -3.356 -14.093 1.00 64.62 97 TRP A N 1
ATOM 761 C CA . TRP A 1 97 ? 4.581 -3.726 -15.402 1.00 64.62 97 TRP A CA 1
ATOM 762 C C . TRP A 1 97 ? 5.660 -4.212 -16.373 1.00 64.62 97 TRP A C 1
ATOM 764 O O . TRP A 1 97 ? 5.473 -5.258 -16.976 1.00 64.62 97 TRP A O 1
ATOM 774 N N . ASP A 1 98 ? 6.839 -3.587 -16.417 1.00 68.94 98 ASP A N 1
ATOM 775 C CA . ASP A 1 98 ? 7.940 -4.021 -17.290 1.00 68.94 98 ASP A CA 1
ATOM 776 C C . ASP A 1 98 ? 8.476 -5.410 -16.900 1.00 68.94 98 ASP A C 1
ATOM 778 O O . ASP A 1 98 ? 9.068 -6.124 -17.712 1.00 68.94 98 ASP A O 1
ATOM 782 N N . VAL A 1 99 ? 8.352 -5.792 -15.626 1.00 67.81 99 VAL A N 1
ATOM 783 C CA . VAL A 1 99 ? 8.734 -7.128 -15.143 1.00 67.81 99 VAL A CA 1
ATOM 784 C C . VAL A 1 99 ? 7.661 -8.145 -15.518 1.00 67.81 99 VAL A C 1
ATOM 786 O O . VAL A 1 99 ? 7.989 -9.241 -15.973 1.00 67.81 99 VAL A O 1
ATOM 789 N N . VAL A 1 100 ? 6.390 -7.774 -15.364 1.00 73.00 100 VAL A N 1
ATOM 790 C CA . VAL A 1 100 ? 5.247 -8.611 -15.744 1.00 73.00 100 VAL A CA 1
ATOM 791 C C . VAL A 1 100 ? 5.227 -8.855 -17.254 1.00 73.00 100 VAL A C 1
ATOM 793 O O . VAL A 1 100 ? 5.103 -10.005 -17.666 1.00 73.00 100 VAL A O 1
ATOM 796 N N . ASP A 1 101 ? 5.439 -7.823 -18.069 1.00 76.56 101 ASP A N 1
ATOM 797 C CA . ASP A 1 101 ? 5.455 -7.913 -19.532 1.00 76.56 101 ASP A CA 1
ATOM 798 C C . ASP A 1 101 ? 6.595 -8.805 -20.027 1.00 76.56 101 ASP A C 1
ATOM 800 O O . ASP A 1 101 ? 6.375 -9.702 -20.843 1.00 76.56 101 ASP A O 1
ATOM 804 N N . ARG A 1 102 ? 7.798 -8.656 -19.454 1.00 72.38 102 ARG A N 1
ATOM 805 C CA . ARG A 1 102 ? 8.926 -9.559 -19.740 1.00 72.38 102 ARG A CA 1
ATOM 806 C C . ARG A 1 102 ? 8.629 -10.998 -19.329 1.00 72.38 102 ARG A C 1
ATOM 808 O O . ARG A 1 102 ? 8.983 -11.930 -20.048 1.00 72.38 102 ARG A O 1
ATOM 815 N N . GLY A 1 103 ? 7.963 -11.198 -18.193 1.00 75.31 103 GLY A N 1
ATOM 816 C CA . GLY A 1 103 ? 7.515 -12.521 -17.763 1.00 75.31 103 GLY A CA 1
ATOM 817 C C . GLY A 1 103 ? 6.519 -13.140 -18.745 1.00 75.31 103 GLY A C 1
ATOM 818 O O . GLY A 1 103 ? 6.652 -14.310 -19.111 1.00 75.31 103 GLY A O 1
ATOM 819 N N . LEU A 1 104 ? 5.556 -12.350 -19.218 1.00 82.00 104 LEU A N 1
ATOM 820 C CA . LEU A 1 104 ? 4.548 -12.790 -20.175 1.00 82.00 104 LEU A CA 1
ATOM 821 C C . LEU A 1 104 ? 5.179 -13.164 -21.522 1.00 82.00 104 LEU A C 1
ATOM 823 O O . LEU A 1 104 ? 4.834 -14.202 -22.084 1.00 82.00 104 LEU A O 1
ATOM 827 N N . GLU A 1 105 ? 6.145 -12.380 -22.002 1.00 82.50 105 GLU A N 1
ATOM 828 C CA . GLU A 1 105 ? 6.891 -12.654 -23.235 1.00 82.50 105 GLU A CA 1
ATOM 829 C C . GLU A 1 105 ? 7.689 -13.967 -23.158 1.00 82.50 105 GLU A C 1
ATOM 831 O O . GLU A 1 105 ? 7.699 -14.765 -24.098 1.00 82.50 105 GLU A O 1
ATOM 836 N N . VAL A 1 106 ? 8.324 -14.252 -22.019 1.00 84.75 106 VAL A N 1
ATOM 837 C CA . VAL A 1 106 ? 9.035 -15.525 -21.814 1.00 84.75 106 VAL A CA 1
ATOM 838 C C . VAL A 1 106 ? 8.064 -16.706 -21.858 1.00 84.75 106 VAL A C 1
ATOM 840 O O . VAL A 1 106 ? 8.353 -17.722 -22.498 1.00 84.75 106 VAL A O 1
ATOM 843 N N . VAL A 1 107 ? 6.897 -16.581 -21.220 1.00 86.81 107 VAL A N 1
ATOM 844 C CA . VAL A 1 107 ? 5.878 -17.641 -21.200 1.00 86.81 107 VAL A CA 1
ATOM 845 C C . VAL A 1 107 ? 5.311 -17.894 -22.597 1.00 86.81 107 VAL A C 1
ATOM 847 O O . VAL A 1 107 ? 5.184 -19.053 -23.001 1.00 86.81 107 VAL A O 1
ATOM 850 N N . THR A 1 108 ? 4.998 -16.849 -23.363 1.00 86.31 108 THR A N 1
ATOM 851 C CA . THR A 1 108 ? 4.456 -16.999 -24.723 1.00 86.31 108 THR A CA 1
ATOM 852 C C . THR A 1 108 ? 5.488 -17.595 -25.679 1.00 86.31 108 THR A C 1
ATOM 854 O O . THR A 1 108 ? 5.161 -18.526 -26.421 1.00 86.31 108 THR A O 1
ATOM 857 N N . ASN A 1 109 ? 6.751 -17.165 -25.602 1.00 86.75 109 ASN A N 1
ATOM 858 C CA . ASN A 1 109 ? 7.849 -17.747 -26.378 1.00 86.75 109 ASN A CA 1
ATOM 859 C C . ASN A 1 109 ? 8.090 -19.223 -26.031 1.00 86.75 109 ASN A C 1
ATOM 861 O O . ASN A 1 109 ? 8.338 -20.043 -26.920 1.00 86.75 109 ASN A O 1
ATOM 865 N N . TRP A 1 110 ? 7.969 -19.597 -24.755 1.00 84.50 110 TRP A N 1
ATOM 866 C CA . TRP A 1 110 ? 8.074 -20.992 -24.330 1.00 84.50 110 TRP A CA 1
ATOM 867 C C . TRP A 1 110 ? 6.947 -21.860 -24.905 1.00 84.50 110 TRP A C 1
ATOM 869 O O . TRP A 1 110 ? 7.216 -22.937 -25.440 1.00 84.50 110 TRP A O 1
ATOM 879 N N . GLN A 1 111 ? 5.700 -21.379 -24.873 1.00 86.56 111 GLN A N 1
ATOM 880 C CA . GLN A 1 111 ? 4.553 -22.077 -25.471 1.00 86.56 111 GLN A CA 1
ATOM 881 C C . GLN A 1 111 ? 4.722 -22.254 -26.988 1.00 86.56 111 GLN A C 1
ATOM 883 O O . GLN A 1 111 ? 4.513 -23.349 -27.516 1.00 86.56 111 GLN A O 1
ATOM 888 N N . ALA A 1 112 ? 5.171 -21.206 -27.685 1.00 8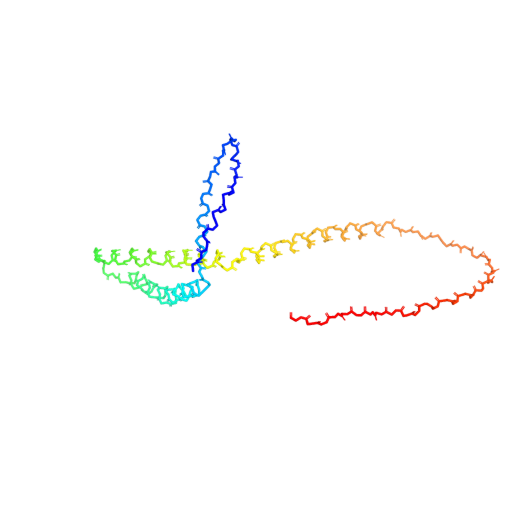2.81 112 ALA A N 1
ATOM 889 C CA . ALA A 1 112 ? 5.424 -21.249 -29.123 1.00 82.81 112 ALA A CA 1
ATOM 890 C C . ALA A 1 112 ? 6.531 -22.254 -29.490 1.00 82.81 112 ALA A C 1
ATOM 892 O O . ALA A 1 112 ? 6.394 -23.013 -30.453 1.00 82.81 112 ALA A O 1
ATOM 893 N N . ASN A 1 113 ? 7.609 -22.310 -28.705 1.00 85.12 113 ASN A N 1
ATOM 894 C CA . ASN A 1 113 ? 8.685 -23.276 -28.917 1.00 85.12 113 ASN A CA 1
ATOM 895 C C . ASN A 1 113 ? 8.250 -24.709 -28.595 1.00 85.12 113 ASN A C 1
ATOM 897 O O . ASN A 1 113 ? 8.565 -25.620 -29.358 1.00 85.12 113 ASN A O 1
ATOM 901 N N . LYS A 1 114 ? 7.463 -24.926 -27.536 1.00 85.06 114 LYS A N 1
ATOM 902 C CA . LYS A 1 114 ? 6.916 -26.249 -27.202 1.00 85.06 114 LYS A CA 1
ATOM 903 C C . LYS A 1 114 ? 6.078 -26.832 -28.346 1.00 85.06 114 LYS A C 1
ATOM 905 O O . LYS A 1 114 ? 6.214 -28.012 -28.661 1.00 85.06 114 LYS A O 1
ATOM 910 N N . ALA A 1 115 ? 5.274 -26.004 -29.016 1.00 79.62 115 ALA A N 1
ATOM 911 C CA . ALA A 1 115 ? 4.500 -26.420 -30.186 1.00 79.62 115 ALA A CA 1
ATOM 912 C C . ALA A 1 115 ? 5.386 -26.823 -31.382 1.00 79.62 115 ALA A C 1
ATOM 914 O O . ALA A 1 115 ? 5.051 -27.761 -32.105 1.00 79.62 115 ALA A O 1
ATOM 915 N N . LYS A 1 116 ? 6.535 -26.158 -31.575 1.00 78.44 116 LYS A N 1
ATOM 916 C CA . LYS A 1 116 ? 7.507 -26.527 -32.619 1.00 78.44 116 LYS A CA 1
ATOM 917 C C . LYS A 1 116 ? 8.157 -27.882 -32.346 1.00 78.44 116 LYS A C 1
ATOM 919 O O . LYS A 1 116 ? 8.210 -28.705 -33.254 1.00 78.44 116 LYS A O 1
ATOM 924 N N . TYR A 1 117 ? 8.599 -28.139 -31.114 1.00 75.25 117 TYR A N 1
ATOM 925 C CA . TYR A 1 117 ? 9.224 -29.421 -30.760 1.00 75.25 117 TYR A CA 1
ATOM 926 C C . TYR A 1 117 ? 8.261 -30.601 -30.920 1.00 75.25 117 TYR A C 1
ATOM 928 O O . TYR A 1 117 ? 8.632 -31.617 -31.495 1.00 75.25 117 TYR A O 1
ATOM 936 N N . HIS A 1 118 ? 6.996 -30.432 -30.531 1.00 74.69 118 HIS A N 1
ATOM 937 C CA . HIS A 1 118 ? 5.982 -31.481 -30.673 1.00 74.69 118 HIS A CA 1
ATOM 938 C C . HIS A 1 118 ? 5.632 -31.796 -32.143 1.00 74.69 118 HIS A C 1
ATOM 940 O O . HIS A 1 118 ? 5.135 -32.883 -32.450 1.00 74.69 118 HIS A O 1
ATOM 946 N N . LYS A 1 119 ? 5.862 -30.841 -33.055 1.00 74.31 119 LYS A N 1
ATOM 947 C CA . LYS A 1 119 ? 5.716 -31.045 -34.501 1.00 74.31 119 LYS A CA 1
ATOM 948 C C . LYS A 1 119 ? 6.913 -31.807 -35.076 1.00 74.31 119 LYS A C 1
ATOM 950 O O . LYS A 1 119 ? 6.711 -32.762 -35.811 1.00 74.31 119 LYS A O 1
ATOM 955 N N . LEU A 1 120 ? 8.130 -31.439 -34.669 1.00 72.06 120 LEU A N 1
ATOM 956 C CA . LEU A 1 120 ? 9.361 -32.127 -35.075 1.00 72.06 120 LEU A CA 1
ATOM 957 C C . LEU A 1 120 ? 9.390 -33.591 -34.617 1.00 72.06 120 LEU A C 1
ATOM 959 O O . LEU A 1 120 ? 9.827 -34.450 -35.373 1.00 72.06 120 LEU A O 1
ATOM 963 N N . GLU A 1 121 ? 8.884 -33.883 -33.417 1.00 73.31 121 GLU A N 1
ATOM 964 C CA . GLU A 1 121 ? 8.798 -35.250 -32.891 1.00 73.31 121 GLU A CA 1
ATOM 965 C C . GLU A 1 121 ? 7.870 -36.129 -33.747 1.00 73.31 121 GLU A C 1
ATOM 967 O O . GLU A 1 121 ? 8.272 -37.207 -34.183 1.00 73.31 121 GLU A O 1
ATOM 972 N N . LYS A 1 122 ? 6.686 -35.618 -34.118 1.00 66.94 122 LYS A N 1
ATOM 973 C CA . LYS A 1 122 ? 5.758 -36.318 -35.026 1.00 66.94 122 LYS A CA 1
ATOM 974 C C . LYS A 1 122 ? 6.310 -36.502 -36.439 1.00 66.94 122 LYS A C 1
ATOM 976 O O . LYS A 1 122 ? 6.045 -37.530 -37.053 1.00 66.94 122 LYS A O 1
ATOM 981 N N . ASP A 1 123 ? 7.067 -35.533 -36.946 1.00 67.56 123 ASP A N 1
ATOM 982 C CA . ASP A 1 123 ? 7.678 -35.625 -38.276 1.00 67.56 123 ASP A CA 1
ATOM 983 C C . ASP A 1 123 ? 8.871 -36.611 -38.285 1.00 67.56 123 ASP A C 1
ATOM 985 O O . ASP A 1 123 ? 9.157 -37.228 -39.311 1.00 67.56 123 ASP A O 1
ATOM 989 N N . SER A 1 124 ? 9.535 -36.819 -37.138 1.00 62.34 124 SER A N 1
ATOM 990 C CA . SER A 1 124 ? 10.648 -37.771 -36.983 1.00 62.34 124 SER A CA 1
ATOM 991 C C . SER A 1 124 ? 10.224 -39.236 -36.806 1.00 62.34 124 SER A C 1
ATOM 993 O O . SER A 1 124 ? 11.008 -40.137 -37.095 1.00 62.34 124 SER A O 1
ATOM 995 N N . GLU A 1 125 ? 8.977 -39.499 -36.404 1.00 60.12 125 GLU A N 1
ATOM 996 C CA . GLU A 1 125 ? 8.443 -40.861 -36.226 1.00 60.12 125 GLU A CA 1
ATOM 997 C C . GLU A 1 125 ? 8.004 -41.521 -37.558 1.00 60.12 125 GLU A C 1
ATOM 999 O O . GLU A 1 125 ? 7.676 -42.705 -37.595 1.00 60.12 125 GLU A O 1
ATOM 1004 N N . VAL A 1 126 ? 8.045 -40.786 -38.683 1.00 56.75 126 VAL A N 1
ATOM 1005 C CA . VAL A 1 126 ? 7.590 -41.240 -40.020 1.00 56.75 126 VAL A CA 1
ATOM 1006 C C . VAL A 1 126 ? 8.755 -41.627 -40.955 1.00 56.75 126 VAL A C 1
ATOM 1008 O O . VAL A 1 126 ? 8.634 -41.573 -42.177 1.00 56.75 126 VAL A O 1
ATOM 1011 N N . GLN A 1 127 ? 9.889 -42.096 -40.424 1.00 48.19 127 GLN A N 1
ATOM 1012 C CA . GLN A 1 127 ? 10.865 -42.842 -41.237 1.00 48.19 127 GLN A CA 1
ATOM 1013 C C . GLN A 1 127 ? 11.199 -44.228 -40.670 1.00 48.19 127 GLN A C 1
ATOM 1015 O O . GLN A 1 127 ? 12.196 -44.399 -39.971 1.00 48.19 127 GLN A O 1
ATOM 1020 N N . PRO A 1 128 ? 10.467 -45.277 -41.081 1.00 52.84 128 PRO A N 1
ATOM 1021 C CA . PRO A 1 128 ? 11.033 -46.606 -41.222 1.00 52.84 128 PRO A CA 1
ATOM 1022 C C . PRO A 1 128 ? 11.660 -46.737 -42.619 1.00 52.84 128 PRO A C 1
ATOM 1024 O O . PRO A 1 128 ? 11.071 -47.323 -43.523 1.00 52.84 128 PRO A O 1
ATOM 1027 N N . SER A 1 129 ? 12.868 -46.209 -42.826 1.00 53.84 129 SER A N 1
ATOM 1028 C CA . SER A 1 129 ? 13.688 -46.590 -43.986 1.00 53.84 129 SER A CA 1
ATOM 1029 C C . SER A 1 129 ? 14.692 -47.659 -43.568 1.00 53.84 129 SER A C 1
ATOM 1031 O O . SER A 1 129 ? 15.882 -47.405 -43.386 1.00 53.84 129 SER A O 1
ATOM 1033 N N . PHE A 1 130 ? 14.184 -48.882 -43.409 1.00 56.84 130 PHE A N 1
ATOM 1034 C CA . PHE A 1 130 ? 15.000 -50.086 -43.475 1.00 56.84 130 PHE A CA 1
ATOM 1035 C C . PHE A 1 130 ? 15.254 -50.379 -44.957 1.00 56.84 130 PHE A C 1
ATOM 1037 O O . PHE A 1 130 ? 14.462 -51.035 -45.627 1.00 56.84 130 PHE A O 1
ATOM 1044 N N . SER A 1 131 ? 16.349 -49.852 -45.489 1.00 53.62 131 SER A N 1
ATOM 1045 C CA . SER A 1 131 ? 16.907 -50.321 -46.754 1.00 53.62 131 SER A CA 1
ATOM 1046 C C . SER A 1 131 ? 18.418 -50.367 -46.618 1.00 53.62 131 SER A C 1
ATOM 1048 O O . SER A 1 131 ? 19.113 -49.364 -46.753 1.00 53.62 131 SER A O 1
ATOM 1050 N N . THR A 1 132 ? 18.892 -51.564 -46.292 1.00 60.59 132 THR A N 1
ATOM 1051 C CA . THR A 1 132 ? 20.284 -52.000 -46.318 1.00 60.59 132 THR A CA 1
ATOM 1052 C C . THR A 1 132 ? 20.879 -51.742 -47.707 1.00 60.59 132 THR A C 1
ATOM 1054 O O . THR A 1 132 ? 20.381 -52.318 -48.676 1.00 60.59 132 THR A O 1
ATOM 1057 N N . PRO A 1 133 ? 21.953 -50.949 -47.856 1.00 46.97 133 PRO A N 1
ATOM 1058 C CA . PRO A 1 133 ? 22.752 -51.002 -49.066 1.00 46.97 133 PRO A CA 1
ATOM 1059 C C . PRO A 1 133 ? 23.731 -52.176 -48.957 1.00 46.97 133 PRO A C 1
ATOM 1061 O O . PRO A 1 133 ? 24.585 -52.230 -48.070 1.00 46.97 133 PRO A O 1
ATOM 1064 N N . MET A 1 134 ? 23.590 -53.140 -49.868 1.00 47.31 134 MET A N 1
ATOM 1065 C CA . MET A 1 134 ? 24.643 -54.108 -50.150 1.00 47.31 134 MET A CA 1
ATOM 1066 C C . MET A 1 134 ? 25.898 -53.364 -50.623 1.00 47.31 134 MET A C 1
ATOM 1068 O O . MET A 1 134 ? 25.870 -52.651 -51.619 1.00 47.31 134 MET A O 1
ATOM 1072 N N . SER A 1 135 ? 26.979 -53.557 -49.867 1.00 56.12 135 SER A N 1
ATOM 1073 C CA . SER A 1 135 ? 28.332 -53.884 -50.332 1.00 56.12 135 SER A CA 1
ATOM 1074 C C . SER A 1 135 ? 28.671 -53.532 -51.791 1.00 56.12 135 SER A C 1
ATOM 1076 O O . SER A 1 135 ? 28.224 -54.211 -52.712 1.00 56.12 135 SER A O 1
ATOM 1078 N N . ASN A 1 136 ? 29.524 -52.518 -51.981 1.00 47.94 136 ASN A N 1
ATOM 1079 C CA . ASN A 1 136 ? 30.791 -52.601 -52.730 1.00 47.94 136 ASN A CA 1
ATOM 1080 C C . ASN A 1 136 ? 31.366 -51.201 -52.979 1.00 47.94 136 ASN A C 1
ATOM 1082 O O . ASN A 1 136 ? 30.635 -50.294 -53.359 1.00 47.94 136 ASN A O 1
ATOM 1086 N N . GLY A 1 137 ? 32.688 -51.048 -52.855 1.00 44.28 137 GLY A N 1
ATOM 1087 C CA . GLY A 1 137 ? 33.386 -49.916 -53.476 1.00 44.28 137 GLY A CA 1
ATOM 1088 C C . GLY A 1 137 ? 34.432 -49.242 -52.605 1.00 44.28 137 GLY A C 1
ATOM 1089 O O . GLY A 1 137 ? 34.224 -48.164 -52.071 1.00 44.28 137 GLY A O 1
ATOM 1090 N N . MET A 1 138 ? 35.576 -49.899 -52.503 1.00 51.25 138 MET A N 1
ATOM 1091 C CA . MET A 1 138 ? 36.831 -49.432 -51.932 1.00 51.25 138 MET A CA 1
ATOM 1092 C C . MET A 1 138 ? 37.477 -48.340 -52.814 1.00 51.25 138 MET A C 1
ATOM 1094 O O . MET A 1 138 ? 37.813 -48.618 -53.962 1.00 51.25 138 MET A O 1
ATOM 1098 N N . HIS A 1 139 ? 37.668 -47.131 -52.275 1.00 45.38 139 HIS A N 1
ATOM 1099 C CA . HIS A 1 139 ? 38.642 -46.088 -52.676 1.00 45.38 139 HIS A CA 1
ATOM 1100 C C . HIS A 1 139 ? 38.619 -45.032 -51.549 1.00 45.38 139 HIS A C 1
ATOM 1102 O O . HIS A 1 139 ? 37.551 -44.530 -51.231 1.00 45.38 139 HIS A O 1
ATOM 1108 N N . GLY A 1 140 ? 39.675 -44.722 -50.791 1.00 51.44 140 GLY A N 1
ATOM 1109 C CA . GLY A 1 140 ? 41.073 -44.565 -51.181 1.00 51.44 140 GLY A CA 1
ATOM 1110 C C . GLY A 1 140 ? 41.281 -43.126 -51.660 1.00 51.44 140 GLY A C 1
ATOM 1111 O O . GLY A 1 140 ? 41.146 -42.889 -52.854 1.00 51.44 140 GLY A O 1
ATOM 1112 N N . GLY A 1 141 ? 41.536 -42.179 -50.748 1.00 45.09 141 GLY A N 1
ATOM 1113 C CA . GLY A 1 141 ? 41.792 -40.780 -51.114 1.00 45.09 141 GLY A CA 1
ATOM 1114 C C . GLY A 1 141 ? 41.773 -39.797 -49.939 1.00 45.09 141 GLY A C 1
ATOM 1115 O O . GLY A 1 141 ? 40.751 -39.186 -49.663 1.00 45.09 141 GLY A O 1
ATOM 1116 N N . ASP A 1 142 ? 42.913 -39.711 -49.258 1.00 50.66 142 ASP A N 1
ATOM 1117 C CA . ASP A 1 142 ? 43.616 -38.482 -48.865 1.00 50.66 142 ASP A CA 1
ATOM 1118 C C . ASP A 1 142 ? 42.917 -37.406 -48.007 1.00 50.66 142 ASP A C 1
ATOM 1120 O O . ASP A 1 142 ? 42.157 -36.556 -48.457 1.00 50.66 142 ASP A O 1
ATOM 1124 N N . ILE A 1 143 ? 43.294 -37.443 -46.724 1.00 55.12 143 ILE A N 1
ATOM 1125 C CA . ILE A 1 143 ? 43.873 -36.352 -45.919 1.00 55.12 143 ILE A CA 1
ATOM 1126 C C . ILE A 1 143 ? 43.916 -34.977 -46.614 1.00 55.12 143 ILE A C 1
ATOM 1128 O O . ILE A 1 143 ? 44.744 -34.755 -47.495 1.00 55.12 143 ILE A O 1
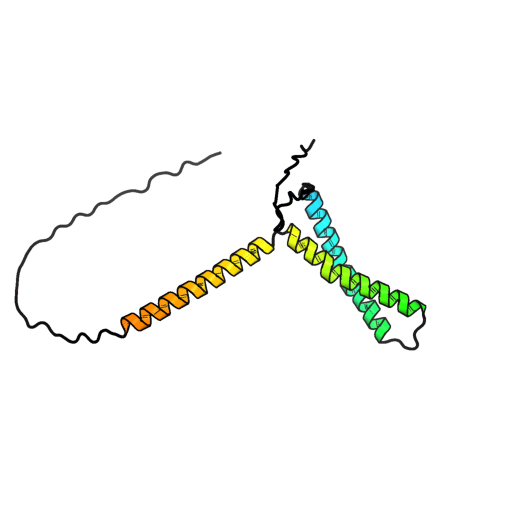ATOM 1132 N N . GLN A 1 144 ? 43.178 -34.005 -46.067 1.00 51.06 144 GLN A N 1
ATOM 1133 C CA . GLN A 1 144 ? 43.693 -32.640 -45.979 1.00 51.06 144 GLN A CA 1
ATOM 1134 C C . GLN A 1 144 ? 43.220 -31.963 -44.686 1.00 51.06 144 GLN A C 1
ATOM 1136 O O . GLN A 1 144 ? 42.074 -31.539 -44.541 1.00 51.06 144 GLN A O 1
ATOM 1141 N N . ASP A 1 145 ? 44.153 -31.957 -43.734 1.00 51.78 14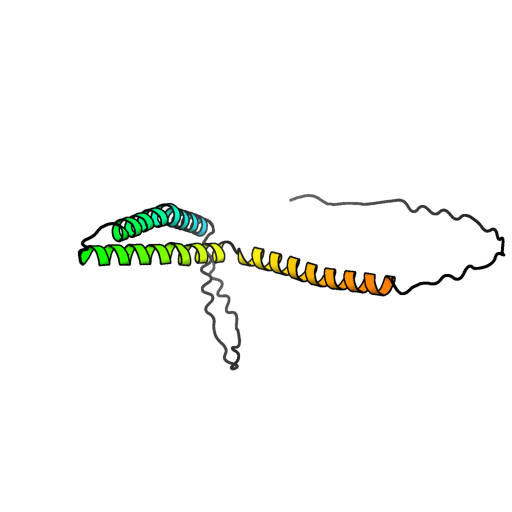5 ASP A N 1
ATOM 1142 C CA . ASP A 1 145 ? 44.280 -30.997 -42.643 1.00 51.78 145 ASP A CA 1
ATOM 1143 C C . ASP A 1 145 ? 44.245 -29.576 -43.216 1.00 51.78 145 ASP A C 1
ATOM 1145 O O . ASP A 1 145 ? 44.968 -29.296 -44.166 1.00 51.78 145 ASP A O 1
ATOM 1149 N N . ASP A 1 146 ? 43.463 -28.685 -42.612 1.00 55.22 146 ASP A N 1
ATOM 1150 C CA . ASP A 1 146 ? 43.855 -27.281 -42.488 1.00 55.22 146 ASP A CA 1
ATOM 1151 C C . ASP A 1 146 ? 43.140 -26.668 -41.283 1.00 55.22 146 ASP A C 1
ATOM 1153 O O . ASP A 1 146 ? 42.059 -26.076 -41.328 1.00 55.22 146 ASP A O 1
ATOM 1157 N N . SER A 1 147 ? 43.810 -26.842 -40.150 1.00 54.19 147 SER A N 1
ATOM 1158 C CA . SER A 1 147 ? 43.784 -25.929 -39.023 1.00 54.19 147 SER A CA 1
ATOM 1159 C C . SER A 1 147 ? 43.876 -24.474 -39.496 1.00 54.19 147 SER A C 1
ATOM 1161 O O . SER A 1 147 ? 44.917 -24.066 -40.012 1.00 54.19 147 SER A O 1
ATOM 1163 N N . ASN A 1 148 ? 42.852 -23.656 -39.230 1.00 51.16 148 ASN A N 1
ATOM 1164 C CA . ASN A 1 148 ? 43.066 -22.216 -39.132 1.00 51.16 148 ASN A CA 1
ATOM 1165 C C . ASN A 1 148 ? 42.737 -21.704 -37.729 1.00 51.16 148 ASN A C 1
ATOM 1167 O O . ASN A 1 148 ? 41.605 -21.695 -37.248 1.00 51.16 148 ASN A O 1
ATOM 1171 N N . ILE A 1 149 ? 43.842 -21.359 -37.089 1.00 53.66 149 ILE A N 1
ATOM 1172 C CA . ILE A 1 149 ? 44.082 -20.878 -35.743 1.00 53.66 149 ILE A CA 1
ATOM 1173 C C . ILE A 1 149 ? 43.965 -19.343 -35.744 1.00 53.66 149 ILE A C 1
ATOM 1175 O O . ILE A 1 149 ? 44.335 -18.700 -36.720 1.00 53.66 149 ILE A O 1
ATOM 1179 N N . ASN A 1 150 ? 43.613 -18.773 -34.581 1.00 50.75 150 ASN A N 1
ATOM 1180 C CA . ASN A 1 150 ? 43.764 -17.358 -34.177 1.00 50.75 150 ASN A CA 1
ATOM 1181 C C . ASN A 1 150 ? 42.774 -16.342 -34.790 1.00 50.75 150 ASN A C 1
ATOM 1183 O O . ASN A 1 150 ? 42.527 -16.333 -35.982 1.00 50.75 150 ASN A O 1
ATOM 1187 N N . LYS A 1 151 ? 42.228 -15.359 -34.060 1.00 52.69 151 LYS A N 1
ATOM 1188 C CA . LYS A 1 151 ? 42.502 -14.833 -32.708 1.00 52.69 151 LYS A CA 1
ATOM 1189 C C . LYS A 1 151 ? 41.365 -13.869 -32.304 1.00 52.69 151 LYS A C 1
ATOM 1191 O O . LYS A 1 151 ? 40.836 -13.188 -33.179 1.00 52.69 151 LYS A O 1
ATOM 1196 N N . PRO A 1 152 ? 41.063 -13.708 -31.005 1.00 56.81 152 PRO A N 1
ATOM 1197 C CA . PRO A 1 152 ? 40.288 -12.584 -30.485 1.00 56.81 152 PRO A CA 1
ATOM 1198 C C . PRO A 1 152 ? 41.202 -11.371 -30.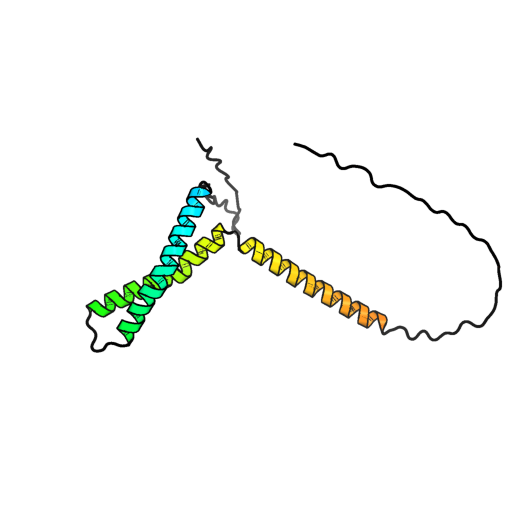241 1.00 56.81 152 PRO A C 1
ATOM 1200 O O . PRO A 1 152 ? 42.300 -11.528 -29.709 1.00 56.81 152 PRO A O 1
ATOM 1203 N N . HIS A 1 153 ? 40.759 -10.156 -30.579 1.00 58.09 153 HIS A N 1
ATOM 1204 C CA . HIS A 1 153 ? 41.429 -8.931 -30.132 1.00 58.09 153 HIS A CA 1
ATOM 1205 C C . HIS A 1 153 ? 40.448 -7.787 -29.824 1.00 58.09 153 HIS A C 1
ATOM 1207 O O . HIS A 1 153 ? 39.672 -7.358 -30.669 1.00 58.09 153 HIS A O 1
ATOM 1213 N N . HIS A 1 154 ? 40.631 -7.278 -28.602 1.00 59.28 154 HIS A N 1
ATOM 1214 C CA . HIS A 1 154 ? 40.461 -5.905 -28.118 1.00 59.28 154 HIS A CA 1
ATOM 1215 C C . HIS A 1 154 ? 39.073 -5.310 -27.835 1.00 59.28 154 HIS A C 1
ATOM 1217 O O . HIS A 1 154 ? 38.445 -4.672 -28.671 1.00 59.28 154 HIS A O 1
ATOM 1223 N N . LEU A 1 155 ? 38.746 -5.323 -26.534 1.00 56.88 155 LEU A N 1
ATOM 1224 C CA . LEU A 1 155 ? 38.266 -4.130 -25.829 1.00 56.88 155 LEU A CA 1
ATOM 1225 C C . LEU A 1 155 ? 39.299 -2.989 -25.895 1.00 56.88 155 LEU A C 1
ATOM 1227 O O . LEU A 1 155 ? 40.506 -3.245 -25.790 1.00 56.88 155 LEU A O 1
ATOM 1231 N N . PRO A 1 156 ? 38.815 -1.739 -25.858 1.00 65.25 156 PRO A N 1
ATOM 1232 C CA . PRO A 1 156 ? 39.423 -0.699 -25.051 1.00 65.25 156 PRO A CA 1
ATOM 1233 C C . PRO A 1 156 ? 38.511 -0.224 -23.912 1.00 65.25 156 PRO A C 1
ATOM 1235 O O . PRO A 1 156 ? 37.290 -0.138 -24.002 1.00 65.25 156 PRO A O 1
ATOM 1238 N N . ASN A 1 157 ? 39.220 0.052 -22.829 1.00 57.06 157 ASN A N 1
ATOM 1239 C CA . ASN A 1 157 ? 38.843 0.547 -21.521 1.00 57.06 157 ASN A CA 1
ATOM 1240 C C . ASN A 1 157 ? 38.686 2.085 -21.531 1.00 57.06 157 ASN A C 1
ATOM 1242 O O . ASN A 1 157 ? 39.260 2.747 -22.397 1.00 57.06 157 ASN A O 1
ATOM 1246 N N . THR A 1 158 ? 38.071 2.621 -20.469 1.00 61.03 158 THR A N 1
ATOM 1247 C CA . THR A 1 158 ? 38.101 4.021 -19.976 1.00 61.03 158 THR A CA 1
ATOM 1248 C C . THR A 1 158 ? 37.363 5.068 -20.829 1.00 61.03 158 THR A C 1
ATOM 1250 O O . THR A 1 158 ? 37.502 5.092 -22.043 1.00 61.03 158 THR A O 1
ATOM 1253 N N . LYS A 1 159 ? 36.553 5.976 -20.279 1.00 55.66 159 LYS A N 1
ATOM 1254 C CA . LYS A 1 159 ? 36.543 6.654 -18.972 1.00 55.66 159 LYS A CA 1
ATOM 1255 C C . LYS A 1 159 ? 35.125 6.808 -18.431 1.00 55.66 159 LYS A C 1
ATOM 1257 O O . LYS A 1 159 ? 34.208 6.951 -19.267 1.00 55.66 159 LYS A O 1
#

Secondary structure (DSSP, 8-state):
---------EEEPTTS-EEE---------HHHHHHHHHHHHHHHHHHHHHHHHHHHHHHH--S--HHHHHHHHHHHHHHHIIIIIHHHHHHHHTTHHHHHHHHHHHHHHHHHHHHHHHHHHHHHTT-----PPP-------------------------

Sequence (159 aa):
MSSIENVTSWMVDSYGRNVTIFNFQLQMPDYIVAIYMLYLSMCMAIGVPGNSIVVVVFLKNKPKSNADWYIFCTAAFDLVCLLVTAPMYIVIQTKLWDVVDRGLEVVTNWQANKAKYHKLEKDSEVQPSFSTPMSNGMHGGDIQDDSNINKPHHLPNTK